Protein AF-A0A9W6VV01-F1 (afdb_monomer)

Secondary structure (DSSP, 8-state):
-HHHHHHTTTS-HHHHHHHHHHHHHHHHHHHHHHTTSS---HHHHHHHHHHHHHHHHHHH--

Radius of gyration: 13.18 Å; Cα contacts (8 Å, |Δi|>4): 25; chains: 1; bounding box: 28×26×31 Å

Nearest PDB structures (foldseek):
  7szt-assembly1_B  TM=8.554E-01  e=1.593E-03  Clostridiales bacterium oral taxon 876
  8vxu-assembly2_D  TM=8.609E-01  e=2.212E-03  Clostridia bacterium
  8vb0-assembly1_N  TM=5.150E-01  e=3.475E+00  Pectobacterium phage PhiM1

Structure (mmCIF, N/CA/C/O backbone):
data_AF-A0A9W6VV01-F1
#
_entry.id   AF-A0A9W6VV01-F1
#
loop_
_atom_site.group_PDB
_atom_site.id
_atom_site.type_symbol
_atom_site.label_atom_id
_atom_site.label_alt_id
_atom_site.label_comp_id
_atom_site.label_asym_id
_atom_site.label_entity_id
_atom_site.label_seq_id
_atom_site.pdbx_PDB_ins_code
_atom_site.Cartn_x
_atom_site.Cartn_y
_atom_site.Cartn_z
_atom_s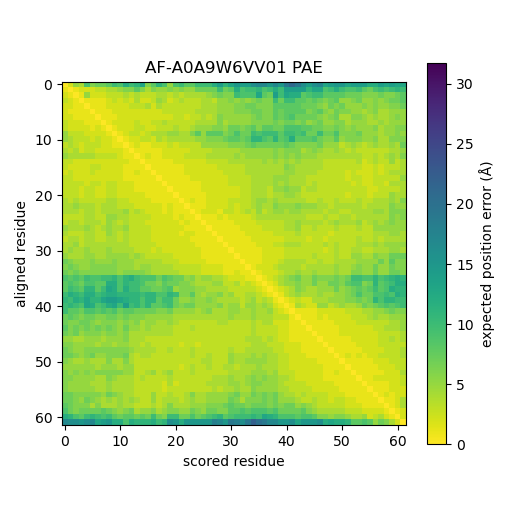ite.occupancy
_atom_site.B_iso_or_equiv
_atom_site.auth_seq_id
_atom_site.auth_comp_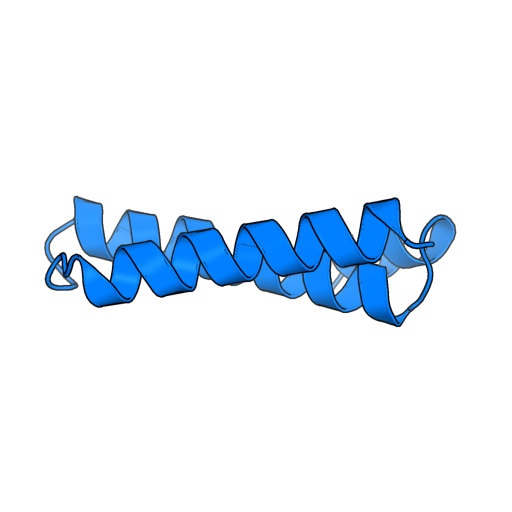id
_atom_site.auth_asym_id
_atom_site.auth_atom_id
_atom_site.pdbx_PDB_model_num
ATOM 1 N N . MET A 1 1 ? 2.409 -14.115 -2.929 1.00 70.56 1 MET A N 1
ATOM 2 C CA . MET A 1 1 ? 3.582 -13.646 -3.706 1.00 70.56 1 MET A CA 1
ATOM 3 C C . MET A 1 1 ? 3.377 -13.642 -5.223 1.00 70.56 1 MET A C 1
ATOM 5 O O . MET A 1 1 ? 4.146 -12.974 -5.899 1.00 70.56 1 MET A O 1
ATOM 9 N N . ALA A 1 2 ? 2.358 -14.314 -5.781 1.00 84.50 2 ALA A N 1
ATOM 10 C CA . ALA A 1 2 ? 2.141 -14.355 -7.234 1.00 84.50 2 ALA A CA 1
ATOM 11 C C . ALA A 1 2 ? 2.016 -12.963 -7.895 1.00 84.50 2 ALA A C 1
ATOM 13 O O . ALA A 1 2 ? 2.607 -12.738 -8.945 1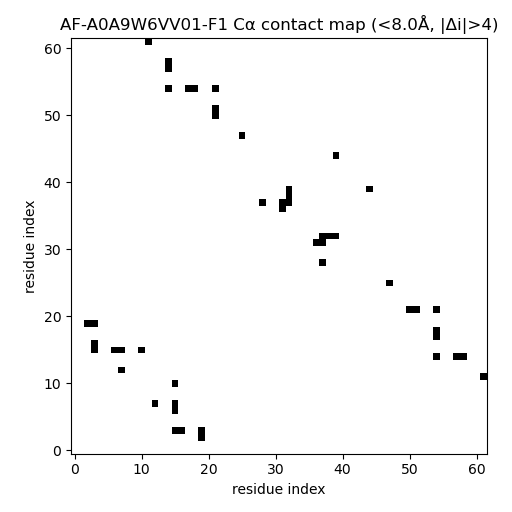.00 84.50 2 ALA A O 1
ATOM 14 N N . GLY A 1 3 ? 1.321 -12.006 -7.262 1.00 82.94 3 GLY A N 1
ATOM 15 C CA . GLY A 1 3 ? 1.199 -10.643 -7.799 1.00 82.94 3 GLY A CA 1
ATOM 16 C C . GLY A 1 3 ? 2.512 -9.850 -7.795 1.00 82.94 3 GLY A C 1
ATOM 17 O O . GLY A 1 3 ? 2.787 -9.140 -8.756 1.00 82.94 3 GLY A O 1
ATOM 18 N N . LEU A 1 4 ? 3.368 -10.025 -6.779 1.00 85.50 4 LEU A N 1
ATOM 19 C CA . LEU A 1 4 ? 4.721 -9.453 -6.767 1.00 85.50 4 LEU A CA 1
ATOM 20 C C . LEU A 1 4 ? 5.569 -10.050 -7.894 1.00 85.50 4 LEU A C 1
ATOM 22 O O . LEU A 1 4 ? 6.166 -9.312 -8.671 1.00 85.50 4 LEU A O 1
ATOM 26 N N . ALA A 1 5 ? 5.572 -11.381 -8.014 1.00 86.81 5 ALA A N 1
ATOM 27 C CA . ALA A 1 5 ? 6.305 -12.082 -9.065 1.00 86.81 5 ALA A CA 1
ATOM 28 C C . ALA A 1 5 ? 5.858 -11.642 -10.470 1.00 86.81 5 ALA A C 1
ATOM 30 O O . ALA A 1 5 ? 6.675 -11.568 -11.382 1.00 86.81 5 ALA A O 1
ATOM 31 N N . TYR A 1 6 ? 4.576 -11.309 -10.638 1.00 89.75 6 TYR A N 1
ATOM 32 C CA . TYR A 1 6 ? 4.050 -10.734 -11.871 1.00 89.75 6 TYR A CA 1
ATOM 33 C C . TYR A 1 6 ? 4.532 -9.294 -12.102 1.00 89.75 6 TYR A C 1
ATOM 35 O O . TYR A 1 6 ? 5.014 -8.985 -13.190 1.00 89.75 6 TYR A O 1
ATOM 43 N N . ALA A 1 7 ? 4.459 -8.428 -11.086 1.00 86.69 7 ALA A N 1
ATOM 44 C CA . ALA A 1 7 ? 4.904 -7.035 -11.180 1.00 86.69 7 ALA A CA 1
ATOM 45 C C . ALA A 1 7 ? 6.395 -6.920 -11.542 1.00 86.69 7 ALA A C 1
ATOM 47 O O . ALA A 1 7 ? 6.762 -6.115 -12.399 1.00 86.69 7 ALA A O 1
ATOM 48 N N . MET A 1 8 ? 7.234 -7.797 -10.984 1.00 91.31 8 MET A N 1
ATOM 49 C CA . MET A 1 8 ? 8.679 -7.836 -11.248 1.00 91.31 8 MET A CA 1
ATOM 50 C C . MET A 1 8 ? 9.045 -8.190 -12.699 1.00 91.31 8 MET A C 1
ATOM 52 O O . MET A 1 8 ? 10.204 -8.055 -13.078 1.00 91.31 8 MET A O 1
ATOM 56 N N . ARG A 1 9 ? 8.088 -8.629 -13.532 1.00 90.38 9 ARG A N 1
ATOM 57 C CA . ARG A 1 9 ? 8.320 -8.860 -14.971 1.00 90.38 9 ARG A CA 1
ATOM 58 C C . ARG A 1 9 ? 8.412 -7.557 -15.766 1.00 90.38 9 ARG A C 1
ATOM 60 O O . ARG A 1 9 ? 8.941 -7.576 -16.871 1.00 90.38 9 ARG A O 1
ATOM 67 N N . ALA A 1 10 ? 7.866 -6.464 -15.233 1.00 85.88 10 ALA A N 1
ATOM 68 C CA . ALA A 1 10 ? 7.740 -5.186 -15.934 1.00 85.88 10 ALA A CA 1
ATOM 69 C C . ALA A 1 10 ? 8.260 -3.984 -15.131 1.00 85.88 10 ALA A C 1
ATOM 71 O O . ALA A 1 10 ? 8.562 -2.951 -15.718 1.00 85.88 10 ALA A O 1
ATOM 72 N N . LEU A 1 11 ? 8.347 -4.093 -13.803 1.00 86.56 11 LEU A N 1
ATOM 73 C CA . LEU A 1 11 ? 8.723 -3.001 -12.908 1.00 86.56 11 LEU A CA 1
ATOM 74 C C . LEU A 1 11 ? 10.042 -3.316 -12.186 1.00 86.56 11 LEU A C 1
ATOM 76 O O . LEU A 1 11 ? 10.290 -4.478 -11.848 1.00 86.56 11 LEU A O 1
ATOM 80 N N . PRO A 1 12 ? 10.856 -2.293 -11.852 1.00 89.69 12 PRO A N 1
ATOM 81 C CA . PRO A 1 12 ? 11.997 -2.458 -10.9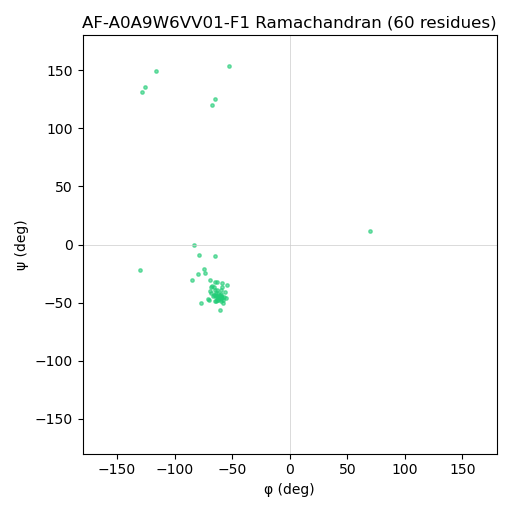61 1.00 89.69 12 PRO A CA 1
ATOM 82 C C . PRO A 1 12 ? 11.595 -3.124 -9.643 1.00 89.69 12 PRO A C 1
ATOM 84 O O . PRO A 1 12 ? 10.458 -2.998 -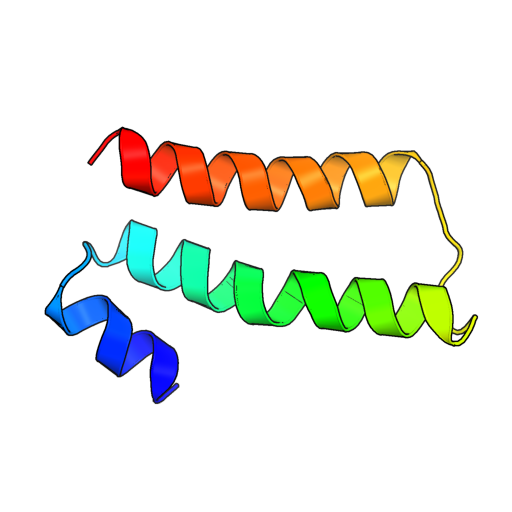9.175 1.00 89.69 12 PRO A O 1
ATOM 87 N N . VAL A 1 13 ? 12.549 -3.806 -9.008 1.00 89.69 13 VAL A N 1
ATOM 88 C CA . VAL A 1 13 ? 12.315 -4.548 -7.759 1.00 89.69 13 VAL A CA 1
ATOM 89 C C . VAL A 1 13 ? 11.719 -3.644 -6.673 1.00 89.69 13 VAL A C 1
ATOM 91 O O . VAL A 1 13 ? 10.722 -4.015 -6.057 1.00 89.69 13 VAL A O 1
ATOM 94 N N . GLY A 1 14 ? 12.266 -2.436 -6.486 1.00 88.06 14 GLY A N 1
ATOM 95 C CA . GLY A 1 14 ? 11.780 -1.472 -5.491 1.00 88.06 14 GLY A CA 1
ATOM 96 C C . GLY A 1 14 ? 10.320 -1.065 -5.713 1.00 88.06 14 GLY A C 1
ATOM 97 O O . GLY A 1 14 ? 9.504 -1.164 -4.796 1.00 88.06 14 GLY A O 1
ATOM 98 N N . THR A 1 15 ? 9.960 -0.697 -6.945 1.00 88.88 15 THR A N 1
ATOM 99 C CA . THR A 1 15 ? 8.584 -0.323 -7.318 1.00 88.88 15 THR A CA 1
ATOM 100 C C . THR A 1 15 ? 7.626 -1.501 -7.197 1.00 88.88 15 THR A C 1
ATOM 102 O O . THR A 1 15 ? 6.519 -1.345 -6.685 1.00 88.88 15 THR A O 1
ATOM 105 N N . SER A 1 16 ? 8.066 -2.700 -7.578 1.00 91.00 16 SER A N 1
ATOM 106 C CA . SER A 1 16 ? 7.274 -3.926 -7.441 1.00 91.00 16 SER A CA 1
ATOM 107 C C . SER A 1 16 ? 6.932 -4.231 -5.980 1.00 91.00 16 SER A C 1
ATOM 109 O O . SER A 1 16 ? 5.777 -4.522 -5.667 1.00 91.00 16 SER A O 1
ATOM 111 N N . TYR A 1 17 ? 7.910 -4.120 -5.074 1.00 89.62 17 TYR A N 1
ATOM 112 C CA . TYR A 1 17 ? 7.688 -4.306 -3.638 1.00 89.62 17 TYR A CA 1
ATOM 113 C C . TYR A 1 17 ? 6.767 -3.237 -3.052 1.00 89.62 17 TYR A C 1
ATOM 115 O O . TYR A 1 17 ? 5.848 -3.572 -2.304 1.00 89.62 17 TYR A O 1
ATOM 123 N N . ALA A 1 18 ? 6.970 -1.970 -3.420 1.00 89.75 18 ALA A N 1
ATOM 124 C CA . ALA A 1 18 ? 6.142 -0.866 -2.948 1.00 89.75 18 ALA A CA 1
ATOM 125 C C . ALA A 1 18 ? 4.666 -1.057 -3.351 1.00 89.75 18 ALA A C 1
ATOM 127 O O . ALA A 1 18 ? 3.774 -0.959 -2.507 1.00 89.75 18 ALA A O 1
ATOM 128 N N . VAL A 1 19 ? 4.408 -1.415 -4.616 1.00 89.38 19 VAL A N 1
ATOM 129 C CA . VAL A 1 19 ? 3.055 -1.714 -5.119 1.00 89.38 19 VAL A CA 1
ATOM 130 C C . VAL A 1 19 ? 2.449 -2.920 -4.401 1.00 89.38 19 VAL A C 1
ATOM 132 O O . VAL A 1 19 ? 1.297 -2.863 -3.973 1.00 89.38 19 VAL A O 1
ATOM 135 N N . TRP A 1 20 ? 3.216 -3.999 -4.227 1.00 90.75 20 TRP A N 1
ATOM 136 C CA . TRP A 1 20 ? 2.747 -5.202 -3.536 1.00 90.75 20 TRP A CA 1
ATOM 137 C C . TRP A 1 20 ? 2.306 -4.918 -2.095 1.00 90.75 20 TRP A C 1
ATOM 139 O O . TRP A 1 20 ? 1.232 -5.356 -1.683 1.00 90.75 20 TRP A O 1
ATOM 149 N N . VAL A 1 21 ? 3.103 -4.151 -1.344 1.00 90.06 21 VAL A N 1
ATOM 150 C CA . VAL A 1 21 ? 2.758 -3.742 0.025 1.00 90.06 21 VAL A CA 1
ATOM 151 C C . VAL A 1 21 ? 1.544 -2.813 0.025 1.00 90.06 21 VAL A C 1
ATOM 153 O O . VAL A 1 21 ? 0.630 -3.020 0.818 1.00 90.06 21 VAL A O 1
ATOM 156 N N . GLY A 1 22 ? 1.481 -1.840 -0.890 1.00 89.25 22 GLY A N 1
ATOM 157 C CA . GLY A 1 22 ? 0.341 -0.928 -1.015 1.00 89.25 22 GLY A CA 1
ATOM 158 C C . GLY A 1 22 ? -0.988 -1.658 -1.238 1.00 89.25 22 GLY A C 1
ATOM 159 O O . GLY A 1 22 ? -1.968 -1.368 -0.552 1.00 89.25 22 GLY A O 1
ATOM 160 N N . ILE A 1 23 ? -1.006 -2.655 -2.130 1.00 89.38 23 ILE A N 1
ATOM 161 C CA . ILE A 1 23 ? -2.193 -3.481 -2.410 1.00 89.38 23 ILE A CA 1
ATOM 162 C C . ILE A 1 23 ? -2.631 -4.288 -1.181 1.00 89.38 23 ILE A C 1
ATOM 164 O O . ILE A 1 23 ? -3.822 -4.516 -1.012 1.00 89.38 23 ILE A O 1
ATOM 168 N N . GLY A 1 24 ? -1.712 -4.719 -0.315 1.00 89.44 24 GLY A N 1
ATOM 169 C CA . GLY A 1 24 ? -2.076 -5.408 0.925 1.00 89.44 24 GLY A CA 1
ATOM 170 C C . GLY A 1 24 ? -2.586 -4.447 2.001 1.00 89.44 24 GLY A C 1
ATOM 171 O O . GLY A 1 24 ? -3.653 -4.654 2.579 1.00 89.44 24 GLY A O 1
ATOM 172 N N . THR A 1 25 ? -1.837 -3.378 2.263 1.00 89.75 25 THR A N 1
ATOM 173 C CA . THR A 1 25 ? -2.072 -2.485 3.404 1.00 89.75 25 THR A CA 1
ATOM 174 C C . THR A 1 25 ? -3.328 -1.635 3.232 1.00 89.75 25 THR A C 1
ATOM 176 O O . THR A 1 25 ? -4.138 -1.556 4.153 1.00 89.75 25 THR A O 1
ATOM 179 N N . VAL A 1 26 ? -3.522 -1.019 2.061 1.00 89.00 26 VAL A N 1
ATOM 180 C CA . VAL A 1 26 ? -4.613 -0.055 1.832 1.00 89.00 26 VAL A CA 1
ATOM 181 C C . VAL A 1 26 ? -6.003 -0.675 2.042 1.00 89.00 26 VAL A C 1
ATOM 183 O O . VAL A 1 26 ? -6.743 -0.160 2.881 1.00 89.00 26 VAL A O 1
ATOM 186 N N . PRO A 1 27 ? -6.383 -1.773 1.358 1.00 90.81 27 PRO A N 1
ATOM 187 C CA . PRO A 1 27 ? -7.700 -2.373 1.545 1.00 90.81 27 PRO A CA 1
ATOM 188 C C . PRO A 1 27 ? -7.861 -3.030 2.917 1.00 90.81 27 PRO A C 1
ATOM 190 O O . PRO A 1 27 ? -8.966 -3.013 3.443 1.00 90.81 27 PRO A O 1
ATOM 193 N N . THR A 1 28 ? -6.794 -3.557 3.528 1.00 91.38 28 THR A N 1
ATOM 194 C CA . THR A 1 28 ? -6.877 -4.155 4.874 1.00 91.38 28 THR A CA 1
ATOM 195 C C . THR A 1 28 ? -7.235 -3.106 5.924 1.00 91.38 28 THR A C 1
ATOM 197 O O . THR A 1 28 ? -8.168 -3.305 6.701 1.00 91.38 28 THR A O 1
ATOM 200 N N . VAL A 1 29 ? -6.542 -1.964 5.915 1.00 89.56 29 VAL A N 1
ATOM 201 C CA . VAL A 1 29 ? -6.822 -0.864 6.849 1.00 89.56 29 VAL A CA 1
ATOM 202 C C . VAL A 1 29 ? -8.172 -0.219 6.534 1.00 89.56 29 VAL A C 1
ATOM 204 O O . VAL A 1 29 ? -8.953 0.045 7.444 1.0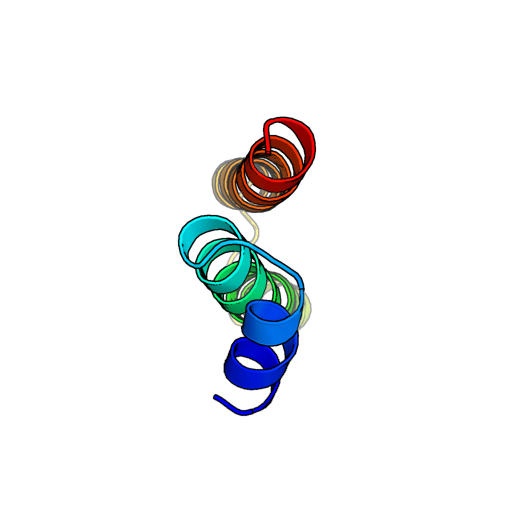0 89.56 29 VAL A O 1
ATOM 207 N N . ALA A 1 30 ? -8.496 -0.019 5.251 1.00 88.25 30 ALA A N 1
ATOM 208 C CA . ALA A 1 30 ? -9.803 0.498 4.850 1.00 88.25 30 ALA A CA 1
ATOM 209 C C . ALA A 1 30 ? -10.943 -0.422 5.316 1.00 88.25 30 ALA A C 1
ATOM 211 O O . ALA A 1 30 ? -11.940 0.061 5.845 1.00 88.25 30 ALA A O 1
ATOM 212 N N . TYR A 1 31 ? -10.785 -1.740 5.186 1.00 93.25 31 TYR A N 1
ATOM 213 C CA . TYR A 1 31 ? -11.759 -2.709 5.679 1.00 93.25 31 TYR A CA 1
ATOM 214 C C . TYR A 1 31 ? -11.907 -2.638 7.202 1.00 93.25 31 TYR A C 1
ATOM 216 O O . TYR A 1 31 ? -13.029 -2.523 7.686 1.00 93.25 31 TYR A O 1
ATOM 224 N N . GLY A 1 32 ? -10.801 -2.617 7.955 1.00 92.38 32 GLY A N 1
ATOM 225 C CA . GLY A 1 32 ? -10.836 -2.487 9.418 1.00 92.38 32 GLY A CA 1
ATOM 226 C C . GLY A 1 32 ? -11.531 -1.206 9.895 1.00 92.38 32 GLY A C 1
ATOM 227 O O . GLY A 1 32 ? -12.280 -1.234 10.874 1.00 92.38 32 GLY A O 1
ATOM 228 N N . MET A 1 33 ? -11.347 -0.104 9.163 1.00 90.81 33 MET A N 1
ATOM 229 C CA . MET A 1 33 ? -12.059 1.155 9.390 1.00 90.81 33 MET A CA 1
ATOM 230 C C . MET A 1 33 ? -13.562 1.040 9.090 1.00 90.81 33 MET A C 1
ATOM 232 O O . MET A 1 33 ? -14.377 1.517 9.877 1.00 90.81 33 MET A O 1
ATOM 236 N N . LEU A 1 34 ? -13.940 0.395 7.980 1.00 90.31 34 LEU A N 1
ATOM 237 C CA . LEU A 1 34 ? -15.342 0.226 7.573 1.00 90.31 34 LEU A CA 1
ATOM 238 C C . LEU A 1 34 ? -16.124 -0.706 8.506 1.00 90.31 34 LEU A C 1
ATOM 240 O O . LEU A 1 34 ? -17.297 -0.456 8.772 1.00 90.31 34 LEU A O 1
ATOM 244 N N . THR A 1 35 ? -15.494 -1.764 9.018 1.00 93.75 35 THR A N 1
ATOM 245 C CA . THR A 1 35 ? -16.138 -2.702 9.951 1.00 93.75 35 THR A CA 1
ATOM 246 C C . THR A 1 35 ? -16.122 -2.222 11.402 1.00 93.75 35 THR A C 1
ATOM 248 O O . THR A 1 35 ? -16.606 -2.933 12.279 1.00 93.75 35 THR A O 1
ATOM 251 N N . GLY A 1 36 ? -15.536 -1.053 11.683 1.00 87.00 36 GLY A N 1
ATOM 252 C CA . GLY A 1 36 ? -15.401 -0.511 13.038 1.00 87.00 36 GLY A CA 1
ATOM 253 C C . GLY A 1 36 ? -14.408 -1.269 13.928 1.00 87.00 36 GLY A C 1
ATOM 254 O O . GLY A 1 36 ? -14.370 -1.031 15.132 1.00 87.00 36 GLY A O 1
ATOM 255 N N . ALA A 1 37 ? -13.597 -2.167 13.357 1.00 88.06 37 ALA A N 1
ATOM 256 C CA . ALA A 1 37 ? -12.546 -2.879 14.087 1.00 88.06 37 ALA A CA 1
ATOM 257 C C . ALA A 1 37 ? -11.355 -1.962 14.404 1.00 88.06 37 ALA A C 1
ATOM 259 O O . ALA A 1 37 ? -10.611 -2.200 15.355 1.00 88.06 37 ALA A O 1
ATOM 260 N N . GLU A 1 38 ? -11.180 -0.902 13.614 1.00 84.12 38 GLU A N 1
ATOM 261 C CA . GLU A 1 38 ? -10.108 0.065 13.769 1.00 84.12 38 GLU A CA 1
ATOM 262 C C . GLU A 1 38 ? -10.656 1.494 13.797 1.00 84.12 38 GLU A C 1
ATOM 264 O O . GLU A 1 38 ? -11.429 1.902 12.931 1.00 84.12 38 GLU A O 1
ATOM 269 N N . ALA A 1 39 ? -10.226 2.291 14.780 1.00 85.06 39 ALA A N 1
ATOM 270 C CA . ALA A 1 39 ? -10.621 3.691 14.852 1.00 85.06 39 ALA A CA 1
ATOM 271 C C . ALA A 1 39 ? -10.073 4.473 13.648 1.00 85.06 39 ALA A C 1
ATOM 273 O O . ALA A 1 39 ? -8.856 4.498 13.404 1.00 85.06 39 ALA A O 1
ATOM 274 N N . VAL A 1 40 ? -10.978 5.150 12.936 1.00 85.31 40 VAL A N 1
ATOM 275 C CA . VAL A 1 40 ? -10.632 6.105 11.881 1.00 85.31 40 VAL A CA 1
ATOM 276 C C . VAL A 1 40 ? -9.952 7.305 12.530 1.00 85.31 40 VAL A C 1
ATOM 278 O O . VAL A 1 40 ? -10.528 7.988 13.372 1.00 85.31 40 VAL A O 1
ATOM 281 N N . SER A 1 41 ? -8.709 7.567 12.136 1.00 89.25 41 SER A N 1
ATOM 282 C CA . SER A 1 41 ? -7.947 8.734 12.577 1.00 89.25 41 SER A CA 1
ATOM 283 C C . SER A 1 41 ? -7.451 9.495 11.359 1.00 89.25 41 SER A C 1
ATOM 285 O O . SER A 1 41 ? -6.920 8.890 10.426 1.00 89.25 41 SER A O 1
ATOM 287 N N . ALA A 1 42 ? -7.576 10.824 11.387 1.00 86.88 42 ALA A N 1
ATOM 288 C CA . ALA A 1 42 ? -7.067 11.696 10.330 1.00 86.88 42 ALA A CA 1
ATOM 289 C C . ALA A 1 42 ? -5.569 11.459 10.063 1.00 86.88 42 ALA A C 1
ATOM 291 O O . ALA A 1 42 ? -5.133 11.475 8.915 1.00 86.88 42 ALA A O 1
ATOM 292 N N . LEU A 1 43 ? -4.795 11.146 11.109 1.00 89.88 43 LEU A N 1
ATOM 293 C CA . LEU A 1 43 ? -3.371 10.838 10.990 1.00 89.88 43 LEU A CA 1
ATOM 294 C C . LEU A 1 43 ? -3.121 9.501 10.272 1.00 89.88 43 LEU A C 1
ATOM 296 O O . LEU A 1 43 ? -2.230 9.411 9.431 1.00 89.88 43 LEU A O 1
ATOM 300 N N . LYS A 1 44 ? -3.936 8.471 10.547 1.00 85.69 44 LYS A N 1
ATOM 301 C CA . LYS A 1 44 ? -3.864 7.191 9.819 1.00 85.69 44 LYS A CA 1
ATOM 302 C C . LYS A 1 44 ? -4.205 7.376 8.347 1.00 85.69 44 LYS A C 1
ATOM 304 O O . LYS A 1 44 ? -3.523 6.816 7.496 1.00 85.69 44 LYS A O 1
ATOM 309 N N . LEU A 1 45 ? -5.222 8.185 8.054 1.00 87.88 45 LEU A N 1
ATOM 310 C CA . LEU A 1 45 ? -5.619 8.492 6.683 1.00 87.88 45 LEU A CA 1
ATOM 311 C C . LEU A 1 45 ? -4.497 9.221 5.930 1.00 87.88 45 LEU A C 1
ATOM 313 O O . LEU A 1 45 ? -4.176 8.844 4.805 1.00 87.88 45 LEU A O 1
ATOM 317 N N . LEU A 1 46 ? -3.854 10.204 6.573 1.00 91.50 46 LEU A N 1
ATOM 318 C CA . LEU A 1 46 ? -2.702 10.918 6.020 1.00 91.50 46 LEU A CA 1
ATOM 319 C C . LEU A 1 46 ? -1.560 9.957 5.673 1.00 91.50 46 LEU A C 1
ATOM 321 O O . LEU A 1 46 ? -1.032 10.014 4.565 1.00 91.50 46 LEU A O 1
ATOM 325 N N . PHE A 1 47 ? -1.200 9.050 6.585 1.00 89.12 47 PHE A N 1
ATOM 326 C CA . PHE A 1 47 ? -0.159 8.059 6.315 1.00 89.12 47 PHE A CA 1
ATOM 327 C C . PHE A 1 47 ? -0.560 7.064 5.224 1.00 89.12 47 PHE A C 1
ATOM 329 O O . PHE A 1 47 ? 0.285 6.706 4.407 1.00 89.12 47 PHE A O 1
ATOM 336 N N . LEU A 1 48 ? -1.832 6.659 5.151 1.00 89.81 48 LEU A N 1
ATOM 337 C CA . LEU A 1 48 ? -2.318 5.778 4.087 1.00 89.81 48 LEU A CA 1
ATOM 338 C C . LEU A 1 48 ? -2.175 6.434 2.709 1.00 89.81 48 LEU A C 1
ATOM 340 O O . LEU A 1 48 ? -1.641 5.829 1.780 1.00 89.81 48 LEU A O 1
ATOM 344 N N . ILE A 1 49 ? -2.615 7.689 2.596 1.00 89.94 49 ILE A N 1
ATOM 345 C CA . ILE A 1 49 ? -2.484 8.486 1.372 1.00 89.94 49 ILE A CA 1
ATOM 346 C C . ILE A 1 49 ? -1.002 8.715 1.056 1.00 89.94 49 ILE A C 1
ATOM 348 O O . ILE A 1 49 ? -0.607 8.606 -0.100 1.00 89.94 49 ILE A O 1
ATOM 352 N N . GLY A 1 50 ? -0.171 8.955 2.073 1.00 90.94 50 GLY A N 1
ATOM 353 C CA . GLY A 1 50 ? 1.280 9.071 1.937 1.00 90.94 50 GLY A CA 1
ATOM 354 C C . GLY A 1 50 ? 1.925 7.809 1.363 1.00 90.94 50 GLY A C 1
ATOM 355 O O . GLY A 1 50 ? 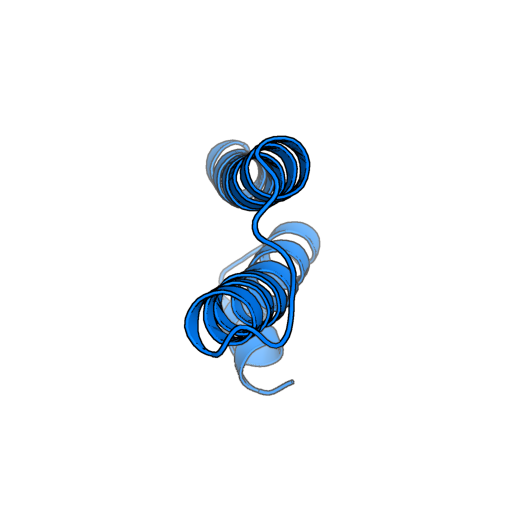2.711 7.911 0.426 1.00 90.94 50 GLY A O 1
ATOM 356 N N . ILE A 1 51 ? 1.549 6.618 1.844 1.00 88.06 51 ILE A N 1
ATOM 357 C CA . ILE A 1 51 ? 2.017 5.336 1.289 1.00 88.06 51 ILE A CA 1
ATOM 358 C C . ILE A 1 51 ? 1.657 5.244 -0.195 1.00 88.06 51 ILE A C 1
ATOM 360 O O . ILE A 1 51 ? 2.529 4.973 -1.020 1.00 88.06 51 ILE A O 1
ATOM 364 N N . VAL A 1 52 ? 0.397 5.508 -0.549 1.00 88.56 52 VAL A N 1
ATOM 365 C CA . VAL A 1 52 ? -0.056 5.480 -1.949 1.00 88.56 52 VAL A CA 1
ATOM 366 C C . VAL A 1 52 ? 0.710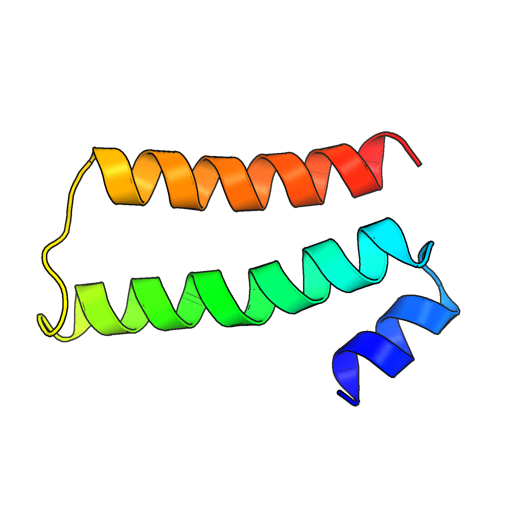 6.504 -2.794 1.00 88.56 52 VAL A C 1
ATOM 368 O O . VAL A 1 52 ? 1.176 6.173 -3.884 1.00 88.56 52 VAL A O 1
ATOM 371 N N . GLY A 1 53 ? 0.911 7.715 -2.275 1.00 90.31 53 GLY A N 1
ATOM 372 C CA . GLY A 1 53 ? 1.690 8.770 -2.919 1.00 90.31 53 GLY A CA 1
ATOM 373 C C . GLY A 1 53 ? 3.140 8.359 -3.171 1.00 90.31 53 GLY A C 1
ATOM 374 O O . GLY A 1 53 ? 3.629 8.524 -4.286 1.00 90.31 53 GLY A O 1
ATOM 375 N N . CYS A 1 54 ? 3.808 7.748 -2.189 1.00 88.19 54 CYS A N 1
ATOM 376 C CA . CYS A 1 54 ? 5.166 7.224 -2.336 1.00 88.19 54 CYS A CA 1
ATOM 377 C C . CYS A 1 54 ? 5.244 6.112 -3.389 1.00 88.19 54 CYS A C 1
ATOM 379 O O . CYS A 1 54 ? 6.173 6.106 -4.191 1.00 88.19 54 CYS A O 1
ATOM 381 N N . VAL A 1 55 ? 4.268 5.198 -3.432 1.00 87.94 55 VAL A N 1
ATOM 382 C CA 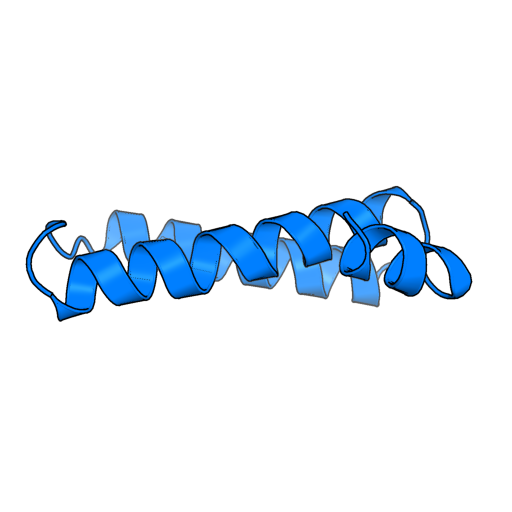. VAL A 1 55 ? 4.204 4.131 -4.450 1.00 87.94 55 VAL A CA 1
ATOM 383 C C . VAL A 1 55 ? 4.069 4.722 -5.855 1.00 87.94 55 VAL A C 1
ATOM 385 O O . VAL A 1 55 ? 4.790 4.318 -6.769 1.00 87.94 55 VAL A O 1
ATOM 388 N N . ILE A 1 56 ? 3.171 5.698 -6.029 1.00 87.62 56 ILE A N 1
ATOM 389 C CA . ILE A 1 56 ? 2.978 6.395 -7.308 1.00 87.62 56 ILE A CA 1
ATOM 390 C C . ILE A 1 56 ? 4.245 7.168 -7.686 1.00 87.62 56 ILE A C 1
ATOM 392 O O . ILE A 1 56 ? 4.695 7.069 -8.825 1.00 87.62 56 ILE A O 1
ATOM 396 N N . GLY A 1 57 ? 4.845 7.886 -6.735 1.00 88.62 57 GLY A N 1
ATOM 397 C CA . GLY A 1 57 ? 6.081 8.640 -6.932 1.00 88.62 57 GLY A CA 1
ATOM 398 C C . GLY A 1 57 ? 7.242 7.749 -7.369 1.00 88.62 57 GLY A C 1
ATOM 399 O O . GLY A 1 57 ? 7.926 8.075 -8.334 1.00 88.62 57 GLY A O 1
ATOM 400 N N . LEU A 1 58 ? 7.412 6.581 -6.742 1.00 84.75 58 LEU A N 1
ATOM 401 C CA . LEU A 1 58 ? 8.462 5.626 -7.107 1.00 84.75 58 LEU A CA 1
ATOM 402 C C . LEU A 1 58 ? 8.272 5.053 -8.520 1.00 84.75 58 LEU A C 1
ATOM 404 O O . LEU A 1 58 ? 9.248 4.753 -9.198 1.00 84.75 58 LEU A O 1
ATOM 408 N N . LYS A 1 59 ? 7.020 4.907 -8.968 1.00 81.88 59 LYS A N 1
ATOM 409 C CA . LYS A 1 59 ? 6.674 4.479 -10.333 1.00 81.88 59 LYS A CA 1
ATOM 410 C C . LYS A 1 59 ? 6.776 5.614 -11.360 1.00 81.88 59 LYS A C 1
ATOM 412 O O . LYS A 1 59 ? 6.905 5.346 -12.543 1.00 81.88 59 LYS A O 1
ATOM 417 N N . ALA A 1 60 ? 6.638 6.869 -10.943 1.00 83.62 60 ALA A N 1
ATOM 418 C CA . ALA A 1 60 ? 6.762 8.027 -11.829 1.00 83.62 60 ALA A CA 1
ATOM 419 C C . ALA A 1 60 ? 8.223 8.466 -12.012 1.00 83.62 60 ALA A C 1
ATOM 421 O O . ALA A 1 60 ? 8.577 8.997 -13.059 1.00 83.62 60 ALA A O 1
ATOM 422 N N . ALA A 1 61 ? 9.059 8.253 -10.996 1.00 79.44 61 ALA A N 1
ATOM 423 C CA . ALA A 1 61 ? 10.479 8.587 -11.019 1.00 79.44 61 ALA A CA 1
ATOM 424 C C . ALA A 1 61 ? 11.344 7.567 -11.782 1.00 79.44 61 ALA A C 1
ATOM 426 O O . ALA A 1 61 ? 12.534 7.824 -11.963 1.00 79.44 61 ALA A O 1
ATOM 427 N N . HIS A 1 62 ? 10.783 6.417 -12.176 1.00 61.25 62 HIS A N 1
ATOM 428 C CA . HIS A 1 62 ? 11.538 5.269 -12.671 1.00 61.25 62 HIS A CA 1
ATOM 429 C C . HIS A 1 62 ? 10.840 4.524 -13.806 1.00 61.25 62 HIS A C 1
ATOM 431 O O . HIS A 1 62 ? 9.608 4.326 -13.714 1.00 61.25 62 HIS A O 1
#

Foldseek 3Di:
DVQLVVCVVPDPNVLSVLVVVLVVPLVVVVVCCVVVVDDDDPVVVVVNVVSVVVSVVNVVVD

Organism: NCBI:txid478107

pLDDT: mean 87.67, std 4.86, range [61.25, 93.75]

InterPro domains:
  IPR037185 Multidrug transporter EmrE superfamily [SSF103481] (3-59)
  IPR045324 Small multidrug resistance protein [PF00893] (3-49)

Mean predicted aligned error: 4.37 Å

Solvent-accessible surface area (backbone atoms only — not comparable to full-atom values): 3508 Å² total; per-residue (Å²): 108,69,69,39,63,55,39,50,74,81,37,59,68,69,45,18,51,42,47,46,50,46,67,55,50,54,59,53,52,50,46,32,41,71,72,66,78,33,87,84,43,74,67,58,52,51,51,53,52,45,53,52,48,50,35,52,47,50,52,71,78,96

Sequence (62 aa):
MAGLAYAMRALPVGTSYAVWVGIGTVPTVAYGMLTGAEAVSALKLLFLIGIVGCVIGLKAAH